Protein AF-A0AAD4K382-F1 (afdb_monomer_lite)

InterPro domains:
  IPR027831 Domain of unknown function DUF4485 [PF14846] (15-85)

Secondary structure (DSSP, 8-state):
-PPPPHHHHHHHHHHHHHHHHHHHHHHHHHTTS-HHHHHHHHHHHHHHHSPPSSHHHHHHHHHHHHHHHTTGGGTGGGSTTTT-TTSTT-HHHHHHHS---S---TTHHHHHHTSTTTTTHHHHS---TT-------PPP--

Radius of gyration: 20.05 Å; chains: 1; bounding box: 49×46×51 Å

Foldseek 3Di:
DDDDPPVQVVLLVVLVVLLVVLLVVLVVLLVPDDPLLSVLSVLLSVVLPPDDPGSQLSVLSSVVSVVSNVCSVPSCCVDPPSVPCPCVPDSVSVCVVPPNPPPPCPPPQVVCCPDPVSPPVVVVDDDDPDDDDDDDDDDDDD

pLDDT: mean 71.97, std 14.77, range [41.22, 95.44]

Structure (mmCIF, N/CA/C/O backbone):
data_AF-A0AAD4K382-F1
#
_entry.id   AF-A0AAD4K382-F1
#
loop_
_atom_site.group_PDB
_atom_site.id
_atom_site.type_symbol
_atom_site.label_atom_id
_atom_site.label_alt_id
_atom_site.label_comp_id
_atom_site.label_asym_id
_atom_site.label_entity_id
_atom_site.label_seq_id
_atom_site.pdbx_PDB_ins_code
_atom_site.Cartn_x
_atom_site.Cartn_y
_atom_site.Cartn_z
_atom_site.occupancy
_atom_site.B_iso_or_equiv
_atom_site.auth_seq_id
_atom_site.auth_comp_id
_atom_site.auth_asym_id
_atom_site.auth_atom_id
_atom_site.pdbx_PDB_model_num
ATOM 1 N N . HIS A 1 1 ? 8.087 19.367 -24.498 1.00 50.66 1 HIS A N 1
ATOM 2 C CA . HIS A 1 1 ? 7.667 18.199 -23.693 1.00 50.66 1 HIS A CA 1
ATOM 3 C C . HIS A 1 1 ? 8.204 16.920 -24.326 1.00 50.66 1 HIS A C 1
ATOM 5 O O . HIS A 1 1 ? 7.890 16.676 -25.482 1.00 50.66 1 HIS A O 1
ATOM 11 N N . ARG A 1 2 ? 9.021 16.119 -23.622 1.00 55.75 2 ARG A N 1
ATOM 12 C CA . ARG A 1 2 ? 9.352 14.753 -24.076 1.00 55.75 2 ARG A CA 1
ATOM 13 C C . ARG A 1 2 ? 8.170 13.822 -23.766 1.00 55.75 2 ARG A C 1
ATOM 15 O O . ARG A 1 2 ? 7.669 13.901 -22.643 1.00 55.75 2 ARG A O 1
ATOM 22 N N . PRO A 1 3 ? 7.724 12.974 -24.707 1.00 68.75 3 PRO A N 1
ATOM 23 C CA . PRO A 1 3 ? 6.688 11.983 -24.432 1.00 68.75 3 PRO A CA 1
ATOM 24 C C . PRO A 1 3 ? 7.170 10.976 -23.377 1.00 68.75 3 PRO A C 1
ATOM 26 O O . PRO A 1 3 ? 8.341 10.590 -23.372 1.00 68.75 3 PRO A O 1
ATOM 29 N N . GLU A 1 4 ? 6.279 10.572 -22.464 1.00 74.56 4 GLU A N 1
ATOM 30 C CA . GLU A 1 4 ? 6.587 9.507 -21.502 1.00 74.56 4 GLU A CA 1
ATOM 31 C C . GLU A 1 4 ? 6.886 8.192 -22.243 1.00 74.56 4 GLU A C 1
ATOM 33 O O . GLU A 1 4 ? 6.205 7.875 -23.224 1.00 74.56 4 GLU A O 1
ATOM 38 N N . PRO A 1 5 ? 7.854 7.385 -21.768 1.00 85.00 5 PRO A N 1
ATOM 39 C CA . PRO A 1 5 ? 8.111 6.069 -22.337 1.00 85.00 5 PRO A CA 1
ATOM 40 C C . PRO A 1 5 ? 6.851 5.195 -22.308 1.00 85.00 5 PRO A C 1
ATOM 42 O O . PRO A 1 5 ? 6.148 5.124 -21.297 1.00 85.00 5 PRO A O 1
ATOM 45 N N . PHE A 1 6 ? 6.592 4.469 -23.395 1.00 83.81 6 PHE A N 1
ATOM 46 C CA . PHE A 1 6 ? 5.390 3.642 -23.558 1.00 83.81 6 PHE A CA 1
ATOM 47 C C . PHE A 1 6 ? 5.156 2.652 -22.400 1.00 83.81 6 PHE A C 1
ATOM 49 O O . PHE A 1 6 ? 4.017 2.440 -21.967 1.00 83.81 6 PHE A O 1
ATOM 56 N N . GLU A 1 7 ? 6.229 2.080 -21.849 1.00 82.88 7 GLU A N 1
ATOM 57 C CA . GLU A 1 7 ? 6.171 1.178 -20.694 1.00 82.88 7 GLU A CA 1
ATOM 58 C C . GLU A 1 7 ? 5.678 1.872 -19.418 1.00 82.88 7 GLU A C 1
ATOM 60 O O . GLU A 1 7 ? 4.853 1.316 -18.685 1.00 82.88 7 GLU A O 1
ATOM 65 N N . VAL A 1 8 ? 6.116 3.112 -19.178 1.00 82.75 8 VAL A N 1
ATOM 66 C CA . VAL A 1 8 ? 5.690 3.937 -18.037 1.00 82.75 8 VAL A CA 1
ATOM 67 C C . VAL A 1 8 ? 4.195 4.225 -18.145 1.00 82.75 8 VAL A C 1
ATOM 69 O O . VAL A 1 8 ? 3.447 4.004 -17.188 1.00 82.75 8 VAL A O 1
ATOM 72 N N . SER A 1 9 ? 3.723 4.596 -19.336 1.00 85.88 9 SER A N 1
ATOM 73 C CA . SER A 1 9 ? 2.302 4.853 -19.582 1.00 85.88 9 SER A CA 1
ATOM 74 C C . SER A 1 9 ? 1.443 3.585 -19.475 1.00 85.88 9 SER A C 1
ATOM 76 O O . SER A 1 9 ? 0.321 3.625 -18.958 1.00 85.88 9 SER A O 1
ATOM 78 N N . ARG A 1 10 ? 1.944 2.422 -19.921 1.00 88.94 10 ARG A N 1
ATOM 79 C CA . ARG A 1 10 ? 1.271 1.122 -19.732 1.00 88.94 10 ARG A CA 1
ATOM 80 C C . ARG A 1 10 ? 1.155 0.776 -18.244 1.00 88.94 10 ARG A C 1
ATOM 82 O O . ARG A 1 10 ? 0.062 0.444 -17.781 1.00 88.94 10 ARG A O 1
ATOM 89 N N . LYS A 1 11 ? 2.246 0.902 -17.485 1.00 88.69 11 LYS A N 1
ATOM 90 C CA . LYS A 1 11 ? 2.273 0.615 -16.044 1.00 88.69 11 LYS A CA 1
ATOM 91 C C . LYS A 1 11 ? 1.349 1.548 -15.264 1.00 88.69 11 LYS A C 1
ATOM 93 O O . LYS A 1 11 ? 0.574 1.079 -14.434 1.00 88.69 11 LYS A O 1
ATOM 98 N N . ARG A 1 12 ? 1.340 2.844 -15.589 1.00 87.31 12 ARG A N 1
ATOM 99 C CA . ARG A 1 12 ? 0.436 3.833 -14.980 1.00 87.31 12 ARG A CA 1
ATOM 100 C C . ARG A 1 12 ? -1.039 3.494 -15.220 1.00 87.31 12 ARG A C 1
ATOM 102 O O . ARG A 1 12 ? -1.832 3.548 -14.284 1.00 87.31 12 ARG A O 1
ATOM 109 N N . ARG A 1 13 ? -1.409 3.069 -16.435 1.00 91.38 13 ARG A N 1
ATOM 110 C CA . ARG A 1 13 ? -2.777 2.598 -16.737 1.00 91.38 13 ARG A CA 1
ATOM 111 C C . ARG A 1 13 ? -3.162 1.364 -15.923 1.00 91.38 13 ARG A C 1
ATOM 113 O O . ARG A 1 13 ? -4.276 1.311 -15.409 1.00 91.38 13 ARG A O 1
ATOM 120 N N . SER A 1 14 ? -2.250 0.404 -15.776 1.00 93.25 14 SER A N 1
ATOM 121 C CA . SER A 1 14 ? -2.474 -0.777 -14.932 1.00 93.25 14 SER A CA 1
ATOM 122 C C . SER A 1 14 ? -2.724 -0.390 -13.469 1.00 93.25 14 SER A C 1
ATOM 124 O O . SER A 1 14 ? -3.722 -0.808 -12.881 1.00 93.25 14 SER A O 1
ATOM 126 N N . LEU A 1 15 ? -1.888 0.495 -12.915 1.00 90.75 15 LEU A N 1
ATOM 127 C CA . LEU A 1 15 ? -2.040 0.999 -11.548 1.00 90.75 15 LEU A CA 1
ATOM 128 C C . LEU A 1 15 ? -3.366 1.742 -11.349 1.00 90.75 15 LEU A C 1
ATOM 130 O O . LEU A 1 15 ? -4.013 1.551 -10.325 1.00 90.75 15 LEU A O 1
ATOM 134 N N . ASN A 1 16 ? -3.810 2.541 -12.321 1.00 93.12 16 ASN A N 1
ATOM 135 C CA . ASN A 1 16 ? -5.113 3.207 -12.243 1.00 93.12 16 ASN A CA 1
ATOM 136 C C . ASN A 1 16 ? -6.268 2.201 -12.241 1.00 93.12 16 ASN A C 1
ATOM 138 O O . ASN A 1 16 ? -7.150 2.294 -11.401 1.00 93.12 16 ASN A O 1
ATOM 142 N N . ARG A 1 17 ? -6.237 1.186 -13.113 1.00 95.12 17 ARG A N 1
ATOM 143 C CA . ARG A 1 17 ? -7.267 0.131 -13.114 1.00 95.12 17 ARG A CA 1
ATOM 144 C C . ARG A 1 17 ? -7.313 -0.636 -11.794 1.00 95.12 17 ARG A C 1
ATOM 146 O O . ARG A 1 17 ? -8.389 -1.012 -11.346 1.00 95.12 17 ARG A O 1
ATOM 153 N N . GLN A 1 18 ? -6.156 -0.895 -11.187 1.00 94.00 18 GLN A N 1
ATOM 154 C CA . GLN A 1 18 ? -6.092 -1.516 -9.867 1.00 94.00 18 GLN A CA 1
ATOM 155 C C . GLN A 1 18 ? -6.692 -0.605 -8.792 1.00 94.00 18 GLN A C 1
ATOM 157 O O . GLN A 1 18 ? -7.524 -1.064 -8.017 1.00 94.00 18 GLN A O 1
ATOM 162 N N . PHE A 1 19 ? -6.321 0.676 -8.800 1.00 95.12 19 PHE A N 1
ATOM 163 C CA . PHE A 1 19 ? -6.842 1.674 -7.874 1.00 95.12 19 PHE A CA 1
ATOM 164 C C . PHE A 1 19 ? -8.372 1.740 -7.895 1.00 95.12 19 PHE A C 1
ATOM 166 O O . PHE A 1 19 ? -8.982 1.612 -6.841 1.00 95.12 19 PHE A O 1
ATOM 173 N N . GLU A 1 20 ? -8.988 1.850 -9.077 1.00 95.44 20 GLU A N 1
ATOM 174 C CA . GLU A 1 20 ? -10.452 1.940 -9.198 1.00 95.44 20 GLU A CA 1
ATOM 175 C C . GLU A 1 20 ? -11.173 0.715 -8.621 1.00 95.44 20 GLU A C 1
ATOM 177 O O . GLU A 1 20 ? -12.246 0.831 -8.036 1.00 95.44 20 GLU A O 1
ATOM 182 N N . ARG A 1 21 ? -10.579 -0.478 -8.733 1.00 94.69 21 ARG A N 1
ATOM 183 C CA . ARG A 1 21 ? -11.156 -1.684 -8.124 1.00 94.69 21 ARG A CA 1
ATOM 184 C C . ARG A 1 21 ? -11.010 -1.682 -6.609 1.00 94.69 21 ARG A C 1
ATOM 186 O O . ARG A 1 21 ? -11.944 -2.045 -5.898 1.00 94.69 21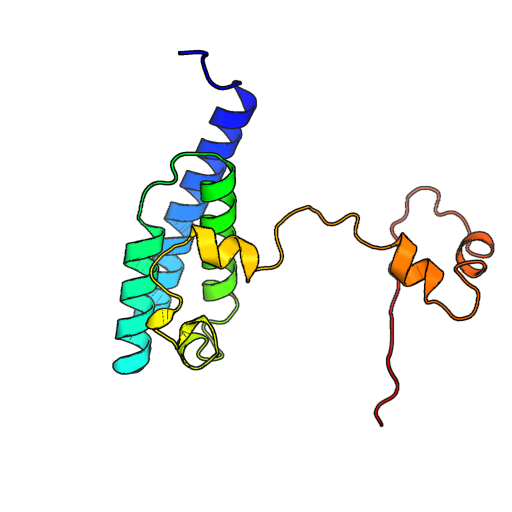 ARG A O 1
ATOM 193 N N . ASP A 1 22 ? -9.832 -1.320 -6.122 1.00 93.12 22 ASP A N 1
ATOM 194 C CA . ASP A 1 22 ? -9.496 -1.428 -4.706 1.00 93.12 22 ASP A CA 1
ATOM 195 C C . ASP A 1 22 ? -10.129 -0.296 -3.877 1.00 93.12 22 ASP A C 1
ATOM 197 O O . ASP A 1 22 ? -10.503 -0.521 -2.727 1.00 93.12 22 ASP A O 1
ATOM 201 N N . ILE A 1 23 ? -10.349 0.890 -4.457 1.00 93.75 23 ILE A N 1
ATOM 202 C CA . ILE A 1 23 ? -10.970 2.015 -3.745 1.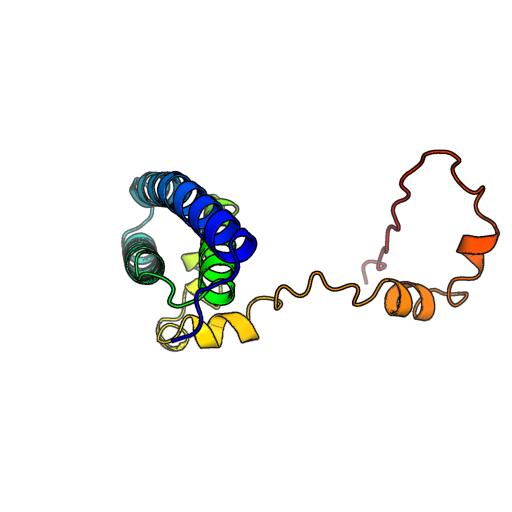00 93.75 23 ILE A CA 1
ATOM 203 C C . ILE A 1 23 ? -12.438 1.724 -3.427 1.00 93.75 23 ILE A C 1
ATOM 205 O O . ILE A 1 23 ? -12.876 1.963 -2.307 1.00 93.75 23 ILE A O 1
ATOM 209 N N . VAL A 1 24 ? -13.158 1.074 -4.347 1.00 92.75 24 VAL A N 1
ATOM 210 C CA . VAL A 1 24 ? -14.544 0.626 -4.129 1.00 92.75 24 VAL A CA 1
ATOM 211 C C . VAL A 1 24 ? -14.620 -0.418 -3.012 1.00 92.75 24 VAL A C 1
ATOM 213 O O . VAL A 1 24 ? -15.570 -0.438 -2.230 1.00 92.75 24 VAL A O 1
ATOM 216 N N . ARG A 1 25 ? -13.615 -1.298 -2.902 1.00 90.75 25 ARG A N 1
ATOM 217 C CA . ARG A 1 25 ? -13.538 -2.273 -1.801 1.00 90.75 25 ARG A CA 1
ATOM 218 C C . ARG A 1 25 ? -13.354 -1.575 -0.458 1.00 90.75 25 ARG A C 1
ATOM 220 O O . ARG A 1 25 ? -13.982 -1.983 0.515 1.00 90.75 25 ARG A O 1
ATOM 227 N N . LEU A 1 26 ? -12.523 -0.533 -0.418 1.00 87.44 26 LEU A N 1
ATOM 228 C CA . LEU A 1 26 ? -12.300 0.253 0.791 1.00 87.44 26 LEU A CA 1
ATOM 229 C C . LEU A 1 26 ? -13.576 1.007 1.183 1.00 87.44 26 LEU A C 1
ATOM 231 O O . LEU A 1 26 ? -13.998 0.909 2.327 1.00 87.44 26 LEU A O 1
ATOM 235 N N . GLU A 1 27 ? -14.240 1.670 0.236 1.00 89.00 27 GLU A N 1
ATOM 236 C CA . GLU A 1 27 ? -15.505 2.383 0.471 1.00 89.00 27 GLU A CA 1
ATOM 237 C C . GLU A 1 27 ? -16.598 1.469 1.041 1.00 89.00 27 GLU A C 1
ATOM 239 O O . GLU A 1 27 ? -17.303 1.854 1.972 1.00 89.00 27 GLU A O 1
ATOM 244 N N . ARG A 1 28 ? -16.699 0.224 0.555 1.00 88.50 28 ARG A N 1
ATOM 245 C CA . ARG A 1 28 ? -17.617 -0.772 1.131 1.00 88.50 28 ARG A CA 1
ATOM 246 C C . ARG A 1 28 ? -17.240 -1.157 2.560 1.00 88.50 28 ARG A C 1
ATOM 248 O O . ARG A 1 28 ? -18.127 -1.274 3.398 1.00 88.50 28 ARG A O 1
ATOM 255 N N . ALA A 1 29 ? -15.950 -1.337 2.844 1.00 82.88 29 ALA A N 1
ATOM 256 C CA . ALA A 1 29 ? -15.474 -1.667 4.189 1.00 82.88 29 ALA A CA 1
ATOM 257 C C . ALA A 1 29 ? -15.730 -0.529 5.196 1.00 82.88 29 ALA A C 1
ATOM 259 O O . ALA A 1 29 ? -16.037 -0.792 6.354 1.00 82.88 29 ALA A O 1
ATOM 260 N N . ILE A 1 30 ? -15.674 0.728 4.746 1.00 83.31 30 ILE A N 1
ATOM 261 C CA . ILE A 1 30 ? -15.951 1.918 5.569 1.00 83.31 30 ILE A CA 1
ATOM 262 C C . ILE A 1 30 ? -17.412 1.976 6.037 1.00 83.31 30 ILE A C 1
ATOM 264 O O . ILE A 1 30 ? -17.708 2.563 7.079 1.00 83.31 30 ILE A O 1
ATOM 268 N N . GLY A 1 31 ? -18.339 1.357 5.297 1.00 77.19 31 GLY A N 1
ATOM 269 C CA . GLY A 1 31 ? -19.766 1.366 5.619 1.00 77.19 31 GLY A CA 1
ATOM 270 C C . GLY A 1 31 ? -20.094 0.878 7.035 1.00 77.19 31 GLY A C 1
ATOM 271 O O . GLY A 1 31 ? -21.025 1.413 7.636 1.00 77.19 31 GLY A O 1
ATOM 272 N N . GLY A 1 32 ? -19.308 -0.067 7.568 1.00 76.19 32 GLY A N 1
ATOM 273 C CA . GLY A 1 32 ? -19.496 -0.672 8.892 1.00 76.19 32 GLY A CA 1
ATOM 274 C C . GLY A 1 32 ? -18.627 -0.107 10.023 1.00 76.19 32 GLY A C 1
ATOM 275 O O . GLY A 1 32 ? -18.632 -0.686 11.102 1.00 76.19 32 GLY A O 1
ATOM 276 N N . MET A 1 33 ? -17.864 0.970 9.796 1.00 78.69 33 MET A N 1
ATOM 277 C CA . MET A 1 33 ? -16.974 1.566 10.810 1.00 78.69 33 MET A CA 1
ATOM 278 C C . MET A 1 33 ? -17.707 2.536 11.749 1.00 78.69 33 MET A C 1
ATOM 280 O O . MET A 1 33 ? -18.714 3.143 11.365 1.00 78.69 33 MET A O 1
ATOM 284 N N . GLU A 1 34 ? -17.156 2.750 12.948 1.00 76.06 34 GLU A N 1
ATOM 285 C CA . GLU A 1 34 ? -17.649 3.753 13.900 1.00 76.06 34 GLU A CA 1
ATOM 286 C C . GLU A 1 34 ? -17.490 5.187 13.359 1.00 76.06 34 GLU A C 1
ATOM 288 O O . GLU A 1 34 ? -16.653 5.470 12.501 1.00 76.06 34 GLU A O 1
ATOM 293 N N . THR A 1 35 ? -18.281 6.138 13.867 1.00 76.75 35 THR A N 1
ATOM 294 C CA . THR A 1 35 ? -18.416 7.503 13.316 1.00 76.75 35 THR A CA 1
ATOM 295 C C . THR A 1 35 ? -17.090 8.255 13.175 1.00 76.75 35 THR A C 1
ATOM 297 O O . THR A 1 35 ? -16.881 8.950 12.177 1.00 76.75 35 THR A O 1
ATOM 300 N N . ARG A 1 36 ? -16.168 8.105 14.135 1.00 76.62 36 ARG A N 1
ATOM 301 C CA . ARG A 1 36 ? -14.847 8.756 14.090 1.00 76.62 36 ARG A CA 1
ATOM 302 C C . ARG A 1 36 ? -13.939 8.143 13.024 1.00 76.62 36 ARG A C 1
ATOM 304 O O . ARG A 1 36 ? -13.330 8.868 12.239 1.00 76.62 36 ARG A O 1
ATOM 311 N N . GLU A 1 37 ? -13.846 6.822 12.992 1.00 73.25 37 GLU A N 1
ATOM 312 C CA . GLU A 1 37 ? -13.002 6.076 12.051 1.00 73.25 37 GLU A CA 1
ATOM 313 C C . GLU A 1 37 ? -13.505 6.225 10.629 1.00 73.25 37 GLU A C 1
ATOM 315 O O . GLU A 1 37 ? -12.719 6.445 9.714 1.00 73.25 37 GLU A O 1
ATOM 320 N N . LYS A 1 38 ? -14.826 6.210 10.463 1.00 81.62 38 LYS A N 1
ATOM 321 C CA . LYS A 1 38 ? -15.499 6.478 9.202 1.00 81.62 38 LYS A CA 1
ATOM 322 C C . LYS A 1 38 ? -15.132 7.853 8.647 1.00 81.62 38 LYS A C 1
ATOM 324 O O . LYS A 1 38 ? -14.837 7.959 7.462 1.00 81.62 38 LYS A O 1
ATOM 329 N N . SER A 1 39 ? -15.090 8.887 9.492 1.00 81.88 39 SER A N 1
ATOM 330 C CA . SER A 1 39 ? -14.665 10.234 9.081 1.00 81.88 39 SER A CA 1
ATOM 331 C C . SER A 1 39 ? -13.221 10.242 8.562 1.00 81.88 39 SER A C 1
ATOM 333 O O . SER A 1 39 ? -12.957 10.695 7.446 1.00 81.88 39 SER A O 1
ATOM 335 N N . LEU A 1 40 ? -12.296 9.636 9.316 1.00 79.56 40 LEU A N 1
ATOM 336 C CA . LEU A 1 40 ? -10.891 9.505 8.913 1.00 79.56 40 LEU A CA 1
ATOM 337 C C . LEU A 1 40 ? -10.740 8.693 7.621 1.00 79.56 40 LEU A C 1
ATOM 339 O O . LEU A 1 40 ? -9.986 9.069 6.723 1.00 79.56 40 LEU A O 1
ATOM 343 N N . ALA A 1 41 ? -11.480 7.598 7.492 1.00 80.94 41 ALA A N 1
ATOM 344 C CA . ALA A 1 41 ? -11.445 6.744 6.320 1.00 80.94 41 ALA A CA 1
ATOM 345 C C . ALA A 1 41 ? -11.964 7.461 5.067 1.00 80.94 41 ALA A C 1
ATOM 347 O O . ALA A 1 41 ? -11.354 7.357 4.000 1.00 80.94 41 ALA A O 1
ATOM 348 N N . CYS A 1 42 ? -13.034 8.249 5.200 1.00 84.75 42 CYS A N 1
ATOM 349 C CA . CYS A 1 42 ? -13.543 9.111 4.137 1.00 84.75 42 CYS A CA 1
ATOM 350 C C . CYS A 1 42 ? -12.507 10.160 3.707 1.00 84.75 42 CYS A C 1
ATOM 352 O O . CYS A 1 42 ? -12.301 10.362 2.508 1.00 84.75 42 CYS A O 1
ATOM 354 N N . GLU A 1 43 ? -11.794 10.791 4.647 1.00 83.81 43 GLU A N 1
ATOM 355 C CA . GLU A 1 43 ? -10.695 11.702 4.302 1.00 83.81 43 GLU A CA 1
ATOM 356 C C . GLU A 1 43 ? -9.587 10.998 3.507 1.00 83.81 43 GLU A C 1
ATOM 358 O O . GLU A 1 43 ? -9.074 11.545 2.526 1.00 83.81 43 GLU A O 1
ATOM 363 N N . TRP A 1 44 ? -9.214 9.781 3.908 1.00 84.25 44 TRP A N 1
ATOM 364 C CA . TRP A 1 44 ? -8.224 8.979 3.194 1.00 84.25 44 TRP A CA 1
ATOM 365 C C . TRP A 1 44 ? -8.681 8.613 1.783 1.00 84.25 44 TRP A C 1
ATOM 367 O O . TRP A 1 44 ? -7.892 8.742 0.846 1.00 84.25 44 TRP A O 1
ATOM 377 N N . VAL A 1 45 ? -9.944 8.220 1.602 1.00 88.50 45 VAL A N 1
ATOM 378 C CA . VAL A 1 45 ? -10.525 7.961 0.276 1.00 88.50 45 VAL A CA 1
ATOM 379 C C . VAL A 1 45 ? -10.433 9.206 -0.604 1.00 88.50 45 VAL A C 1
ATOM 381 O O . VAL A 1 45 ? -9.914 9.126 -1.719 1.00 88.50 45 VAL A O 1
ATOM 384 N N . ASN A 1 46 ? -10.839 10.370 -0.090 1.00 88.12 46 ASN A N 1
ATOM 385 C CA . ASN A 1 46 ? -10.769 11.635 -0.825 1.00 88.12 46 ASN A CA 1
ATOM 386 C C . ASN A 1 46 ? -9.330 11.976 -1.241 1.00 88.12 46 ASN A C 1
ATOM 388 O O . ASN A 1 46 ? -9.086 12.357 -2.386 1.00 88.12 46 ASN A O 1
ATOM 392 N N . LYS A 1 47 ? -8.355 11.766 -0.349 1.00 84.44 47 LYS A N 1
ATOM 393 C CA . LYS A 1 47 ? -6.927 11.991 -0.638 1.00 84.44 47 LYS A CA 1
ATOM 394 C C . LYS A 1 47 ? -6.392 11.026 -1.688 1.00 84.44 47 LYS A C 1
ATOM 396 O O . LYS A 1 47 ? -5.649 11.434 -2.576 1.00 84.44 47 LYS A O 1
ATOM 401 N N . LEU A 1 48 ? -6.764 9.752 -1.609 1.00 88.38 48 LEU A N 1
ATOM 402 C CA . LEU A 1 48 ? -6.328 8.743 -2.570 1.00 88.38 48 LEU A CA 1
ATOM 403 C C . LEU A 1 48 ? -6.957 8.951 -3.954 1.00 88.38 48 LEU A C 1
ATOM 405 O O . LEU A 1 48 ? -6.323 8.624 -4.953 1.00 88.38 48 LEU A O 1
ATOM 409 N N . ARG A 1 49 ? -8.161 9.527 -4.040 1.00 89.50 49 ARG A N 1
ATOM 410 C CA . ARG A 1 49 ? -8.809 9.866 -5.318 1.00 89.50 49 ARG A CA 1
ATOM 411 C C . ARG A 1 49 ? -8.106 10.996 -6.079 1.00 89.50 49 ARG A C 1
ATOM 413 O O . ARG A 1 49 ? -8.310 11.111 -7.286 1.00 89.50 49 ARG A O 1
ATOM 420 N N . VAL A 1 50 ? -7.234 11.777 -5.432 1.00 88.75 50 VAL A N 1
ATOM 421 C CA . VAL A 1 50 ? -6.403 12.776 -6.120 1.00 88.75 50 VAL A CA 1
ATOM 422 C C . VAL A 1 50 ? -5.516 12.088 -7.159 1.00 88.75 50 VAL A C 1
ATOM 424 O O . VAL A 1 50 ? -4.801 11.123 -6.872 1.00 88.75 50 VAL A O 1
ATOM 427 N N . GLN A 1 51 ? -5.563 12.583 -8.396 1.00 84.88 51 GLN A N 1
ATOM 428 C CA . GLN A 1 51 ? -4.866 11.946 -9.502 1.00 84.88 51 GLN A CA 1
ATOM 429 C C . GLN A 1 51 ? -3.340 12.095 -9.360 1.00 84.88 51 GLN A C 1
ATOM 431 O O . GLN A 1 51 ? -2.838 13.214 -9.248 1.00 84.88 51 GLN A O 1
ATOM 436 N N . PRO A 1 52 ? -2.569 10.991 -9.402 1.00 86.12 52 PRO A N 1
ATOM 437 C CA . PRO A 1 52 ? -1.119 11.049 -9.273 1.00 86.12 52 PRO A CA 1
ATOM 438 C C . PRO A 1 52 ? -0.480 11.715 -10.496 1.00 86.12 52 PRO A C 1
ATOM 440 O O . PRO A 1 52 ? -0.779 11.352 -11.644 1.00 86.12 52 PRO A O 1
ATOM 443 N N . SER A 1 53 ? 0.448 12.643 -10.248 1.00 83.44 53 SER A N 1
ATOM 444 C CA . SER A 1 53 ? 1.142 13.401 -11.298 1.00 83.44 53 SER A CA 1
ATOM 445 C C . SER A 1 53 ? 2.202 12.577 -12.034 1.00 83.44 53 SER A C 1
ATOM 447 O O . SER A 1 53 ? 2.513 12.863 -13.185 1.00 83.44 53 SER A O 1
ATOM 449 N N . ASN A 1 54 ? 2.724 11.521 -11.401 1.00 83.06 54 ASN A N 1
ATOM 450 C CA . ASN A 1 54 ? 3.748 10.640 -11.963 1.00 83.06 54 ASN A CA 1
ATOM 451 C C . ASN A 1 54 ? 3.602 9.182 -11.483 1.00 83.06 54 ASN A C 1
ATOM 453 O O . ASN A 1 54 ? 2.800 8.866 -10.599 1.00 83.06 54 ASN A O 1
ATOM 457 N N . LEU A 1 55 ? 4.395 8.280 -12.074 1.00 80.62 55 LEU A N 1
ATOM 458 C CA . LEU A 1 55 ? 4.370 6.846 -11.770 1.00 80.62 55 LEU A CA 1
ATOM 459 C C . LEU A 1 55 ? 4.662 6.534 -10.292 1.00 80.62 55 LEU A C 1
ATOM 461 O O . LEU A 1 55 ? 4.008 5.665 -9.717 1.00 80.62 55 LEU A O 1
ATOM 465 N N . ASN A 1 56 ? 5.603 7.245 -9.665 1.00 80.31 56 ASN A N 1
ATOM 466 C CA . ASN A 1 56 ? 5.954 7.020 -8.261 1.00 80.31 56 ASN A CA 1
ATOM 467 C C . ASN A 1 56 ? 4.781 7.353 -7.337 1.00 80.31 56 ASN A C 1
ATOM 469 O O . ASN A 1 5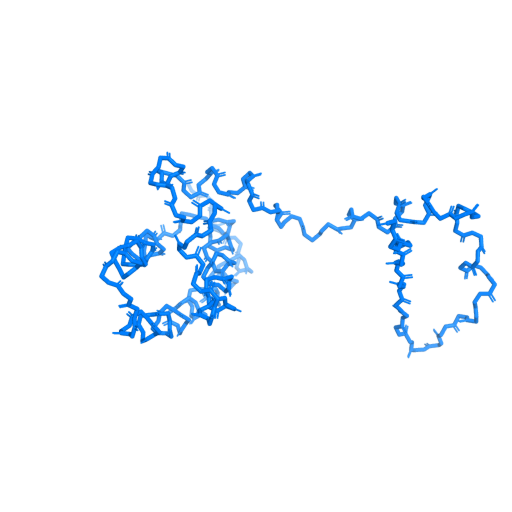6 ? 4.453 6.565 -6.454 1.00 80.31 56 ASN A O 1
ATOM 473 N N . GLN A 1 57 ? 4.088 8.466 -7.579 1.00 80.94 57 GLN A N 1
ATOM 474 C CA . GLN A 1 57 ? 2.879 8.801 -6.827 1.00 80.94 57 GLN A CA 1
ATOM 475 C C . GLN A 1 57 ? 1.765 7.765 -7.032 1.00 80.94 57 GLN A C 1
ATOM 477 O O . GLN A 1 57 ? 1.078 7.413 -6.076 1.00 80.94 57 GLN A O 1
ATOM 482 N N . ALA A 1 58 ? 1.612 7.224 -8.247 1.00 85.31 58 ALA A N 1
ATOM 483 C CA . ALA A 1 58 ? 0.630 6.172 -8.518 1.00 85.31 58 ALA A CA 1
ATOM 484 C C . ALA A 1 58 ? 0.943 4.869 -7.759 1.00 85.31 58 ALA A C 1
ATOM 486 O O . ALA A 1 58 ? 0.032 4.234 -7.227 1.00 85.31 58 ALA A O 1
ATOM 487 N N . LEU A 1 59 ? 2.222 4.490 -7.669 1.00 82.50 59 LEU A N 1
ATOM 488 C CA . LEU A 1 59 ? 2.674 3.341 -6.877 1.00 82.50 59 LEU A CA 1
ATOM 489 C C . LEU A 1 59 ? 2.387 3.537 -5.387 1.00 82.50 59 LEU A C 1
ATOM 491 O O . LEU A 1 59 ? 1.832 2.647 -4.747 1.00 82.50 59 LEU A O 1
ATOM 495 N N . VAL A 1 60 ? 2.723 4.711 -4.850 1.00 81.81 60 VAL A N 1
ATOM 496 C CA . VAL A 1 60 ? 2.506 5.053 -3.438 1.00 81.81 60 VAL A CA 1
ATOM 497 C C . VAL A 1 60 ? 1.021 5.021 -3.098 1.00 81.81 60 VAL A C 1
ATOM 499 O O . VAL A 1 60 ? 0.640 4.383 -2.121 1.00 81.81 60 VAL A O 1
ATOM 502 N N . ARG A 1 61 ? 0.171 5.638 -3.927 1.00 89.00 61 ARG A N 1
ATOM 503 C CA . ARG A 1 61 ? -1.288 5.610 -3.756 1.00 89.00 61 ARG A CA 1
ATOM 504 C C . ARG A 1 61 ? -1.813 4.177 -3.669 1.00 89.00 61 ARG A C 1
ATOM 506 O O . ARG A 1 61 ? -2.536 3.846 -2.733 1.00 89.00 61 ARG A O 1
ATOM 513 N N . ASN A 1 62 ? -1.435 3.324 -4.619 1.00 87.69 62 ASN A N 1
ATOM 514 C CA . ASN A 1 62 ? -1.898 1.937 -4.643 1.00 87.69 62 ASN A CA 1
ATOM 515 C C . ASN A 1 62 ? -1.391 1.141 -3.437 1.00 87.69 62 ASN A C 1
ATOM 517 O O . ASN A 1 62 ? -2.118 0.312 -2.900 1.00 87.69 62 ASN A O 1
ATOM 521 N N . TYR A 1 63 ? -0.169 1.410 -2.984 1.00 82.06 63 TYR A N 1
ATOM 522 C CA . TYR A 1 63 ? 0.387 0.785 -1.792 1.00 82.06 63 TYR A CA 1
ATOM 523 C C . TYR A 1 63 ? -0.355 1.196 -0.518 1.00 82.06 63 TYR A C 1
ATOM 525 O O . TYR A 1 63 ? -0.710 0.331 0.281 1.00 82.06 63 TYR A O 1
ATOM 533 N N . VAL A 1 64 ? -0.620 2.493 -0.330 1.00 82.50 64 VAL A N 1
ATOM 534 C CA . VAL A 1 64 ? -1.412 2.992 0.807 1.00 82.50 64 VAL A CA 1
ATOM 535 C C . VAL A 1 64 ? -2.772 2.307 0.825 1.00 82.50 64 VAL A C 1
ATOM 537 O O . VAL A 1 64 ? -3.160 1.750 1.846 1.00 82.50 64 VAL A O 1
ATOM 540 N N . LEU A 1 65 ? -3.459 2.285 -0.318 1.00 87.44 65 LEU A N 1
ATOM 541 C CA . LEU A 1 65 ? -4.768 1.656 -0.452 1.00 87.44 65 LEU A CA 1
ATOM 542 C C . LEU A 1 65 ? -4.734 0.157 -0.122 1.00 87.44 65 LEU A C 1
ATOM 544 O O . LEU A 1 65 ? -5.567 -0.323 0.642 1.00 87.44 65 LEU A O 1
ATOM 548 N N . ALA A 1 66 ? -3.747 -0.574 -0.643 1.00 85.44 66 ALA A N 1
ATOM 549 C CA . ALA A 1 66 ? -3.566 -1.988 -0.328 1.00 85.44 66 ALA A CA 1
ATOM 550 C C . ALA A 1 66 ? -3.318 -2.213 1.171 1.00 85.44 66 ALA A C 1
ATOM 552 O O . ALA A 1 66 ? -3.838 -3.171 1.739 1.00 85.44 66 ALA A O 1
ATOM 553 N N . ASN A 1 67 ? -2.563 -1.326 1.827 1.00 78.81 67 ASN A N 1
ATOM 554 C CA . ASN A 1 67 ? -2.374 -1.394 3.272 1.00 78.81 67 ASN A CA 1
ATOM 555 C C . ASN A 1 67 ? -3.677 -1.117 4.012 1.00 78.81 67 ASN A C 1
ATOM 557 O O . ASN A 1 67 ? -4.034 -1.934 4.838 1.00 78.81 67 ASN A O 1
ATOM 561 N N . LEU A 1 68 ? -4.432 -0.064 3.690 1.00 80.75 68 LEU A N 1
ATOM 562 C CA . LEU A 1 68 ? -5.727 0.196 4.336 1.00 80.75 68 LEU A CA 1
ATOM 563 C C . LEU A 1 68 ? -6.684 -1.006 4.218 1.00 80.75 68 LEU A C 1
ATOM 565 O O . LEU A 1 68 ? -7.352 -1.371 5.182 1.00 80.75 68 LEU A O 1
ATOM 569 N N . LEU A 1 69 ? -6.697 -1.680 3.064 1.00 82.75 69 LEU A N 1
ATOM 570 C CA . LEU A 1 69 ? -7.524 -2.869 2.832 1.00 82.75 69 LEU A CA 1
ATOM 571 C C . LEU A 1 69 ? -7.108 -4.103 3.642 1.00 82.75 69 LEU A C 1
ATOM 573 O O . LEU A 1 69 ? -7.976 -4.879 4.032 1.00 82.75 69 LEU A O 1
ATOM 577 N N . ARG A 1 70 ? -5.810 -4.307 3.901 1.00 76.38 70 ARG A N 1
ATOM 578 C CA . ARG A 1 70 ? -5.282 -5.483 4.638 1.00 76.38 70 ARG A CA 1
ATOM 579 C C . ARG A 1 70 ? -5.663 -5.530 6.119 1.00 76.38 70 ARG A C 1
ATOM 581 O O . ARG A 1 70 ? -5.329 -6.469 6.825 1.00 76.38 70 ARG A O 1
ATOM 588 N N . PHE A 1 71 ? -6.273 -4.465 6.584 1.00 66.44 71 PHE A N 1
ATOM 589 C CA . PHE A 1 71 ? -6.075 -3.939 7.927 1.00 66.44 71 PHE A CA 1
ATOM 590 C C . PHE A 1 71 ? -7.438 -3.404 8.432 1.00 66.44 71 PHE A C 1
ATOM 592 O O . PHE A 1 71 ? -7.603 -3.054 9.598 1.00 66.44 71 PHE A O 1
ATOM 599 N N . LYS A 1 72 ? -8.448 -3.452 7.546 1.00 63.84 72 LYS A N 1
ATOM 600 C CA . LYS A 1 72 ? -9.873 -3.190 7.756 1.00 63.84 72 LYS A CA 1
ATOM 601 C C . LYS A 1 72 ? -10.457 -3.891 8.990 1.00 63.84 72 LYS A C 1
ATOM 603 O O . LYS A 1 72 ? -11.335 -3.320 9.618 1.00 63.84 72 LYS A O 1
ATOM 608 N N . ASP A 1 73 ? -9.946 -5.070 9.348 1.00 63.41 73 ASP A N 1
ATOM 609 C CA . ASP A 1 73 ? -10.462 -5.878 10.460 1.00 63.41 73 ASP A CA 1
ATOM 610 C C . ASP A 1 73 ? -9.845 -5.471 11.819 1.00 63.41 73 ASP A C 1
ATOM 612 O O . ASP A 1 73 ? -10.361 -5.843 12.865 1.00 63.41 73 ASP A O 1
ATOM 616 N N . ASN A 1 74 ? -8.777 -4.655 11.815 1.00 60.84 74 ASN A N 1
ATOM 617 C CA . ASN A 1 74 ? -8.020 -4.239 13.008 1.00 60.84 74 ASN A CA 1
ATOM 618 C C . ASN A 1 74 ? -8.114 -2.730 13.297 1.00 60.84 74 ASN A C 1
ATOM 620 O O . ASN A 1 74 ? -7.288 -2.198 14.037 1.00 60.84 74 ASN A O 1
ATOM 624 N N . ASN A 1 75 ? -9.088 -2.031 12.703 1.00 65.44 75 ASN A N 1
ATOM 625 C CA . ASN A 1 75 ? -9.328 -0.607 12.941 1.00 65.44 75 ASN A CA 1
ATOM 626 C C . ASN A 1 75 ? -8.062 0.271 12.795 1.00 65.44 75 ASN A C 1
ATOM 628 O O . ASN A 1 75 ? -7.583 0.936 13.713 1.00 65.44 75 ASN A O 1
ATOM 632 N N . VAL A 1 76 ? -7.494 0.282 11.592 1.00 65.12 76 VAL A N 1
ATOM 633 C CA . VAL A 1 76 ? -6.234 0.989 11.282 1.00 65.12 76 VAL A CA 1
ATOM 634 C C . VAL A 1 76 ? -6.276 2.479 11.558 1.00 65.12 76 VAL A C 1
ATOM 636 O O . VAL A 1 76 ? -5.234 3.078 11.813 1.00 65.12 76 VAL A O 1
ATOM 639 N N . PHE A 1 77 ? -7.460 3.083 11.535 1.00 66.62 77 PHE A N 1
ATOM 640 C CA . PHE A 1 77 ? -7.634 4.499 11.835 1.00 66.62 77 PHE A CA 1
ATOM 641 C C . PHE A 1 77 ? -7.451 4.816 13.325 1.00 66.62 77 PHE A C 1
ATOM 643 O O . PHE A 1 77 ? -7.244 5.978 13.666 1.00 66.62 77 PHE A O 1
ATOM 650 N N . ALA A 1 78 ? -7.417 3.809 14.202 1.00 64.62 78 ALA A N 1
ATOM 651 C CA . ALA A 1 78 ? -6.967 3.962 15.583 1.00 64.62 78 ALA A CA 1
ATOM 652 C C . ALA A 1 78 ? -5.429 3.993 15.716 1.00 64.62 78 ALA A C 1
ATOM 654 O O . ALA A 1 78 ? -4.906 4.421 16.746 1.00 64.62 78 ALA A O 1
ATOM 655 N N . TRP A 1 79 ? -4.675 3.557 14.699 1.00 60.91 79 TRP A N 1
ATOM 656 C CA . TRP A 1 79 ? -3.215 3.424 14.766 1.00 60.91 79 TRP A CA 1
ATOM 657 C C . TRP A 1 79 ? -2.500 4.628 14.138 1.00 60.91 79 TRP A C 1
ATOM 659 O O . TRP A 1 79 ? -2.924 5.191 13.126 1.00 60.91 79 TRP A O 1
ATOM 669 N N . LYS A 1 80 ? -1.358 5.038 14.707 1.00 56.44 80 LYS A N 1
ATOM 670 C CA . LYS A 1 80 ? -0.479 6.037 14.068 1.00 56.44 80 LYS A CA 1
ATOM 671 C C . LYS A 1 80 ? 0.226 5.402 12.854 1.00 56.44 80 LYS A C 1
ATOM 673 O O . LYS A 1 80 ? 0.673 4.264 12.963 1.00 56.44 80 LYS A O 1
ATOM 678 N N . PRO A 1 81 ? 0.376 6.114 11.718 1.00 57.28 81 PRO A N 1
ATOM 679 C CA . PRO A 1 81 ? 0.051 7.528 11.485 1.00 57.28 81 PRO A CA 1
ATOM 680 C C . PRO A 1 81 ? -1.388 7.801 11.001 1.00 57.28 81 PRO A C 1
ATOM 682 O O . PRO A 1 81 ? -1.739 8.961 10.804 1.00 57.28 81 PRO A O 1
ATOM 685 N N . PHE A 1 82 ? -2.218 6.778 10.793 1.00 61.59 82 PHE A N 1
ATOM 686 C CA . PHE A 1 82 ? -3.529 6.903 10.141 1.00 61.59 82 PHE A CA 1
ATOM 687 C C . PHE A 1 82 ? -4.592 7.616 10.986 1.00 61.59 82 PHE A C 1
ATOM 689 O O . PHE A 1 82 ? -5.486 8.233 10.413 1.00 61.59 82 PHE A O 1
ATOM 696 N N . GLY A 1 83 ? -4.458 7.573 12.314 1.00 58.34 83 GLY A N 1
ATOM 697 C CA . GLY A 1 83 ? -5.344 8.253 13.264 1.00 58.34 83 GLY A CA 1
ATOM 698 C C . GLY A 1 83 ? -4.987 9.702 13.602 1.00 58.34 83 GLY A C 1
ATOM 699 O O . GLY A 1 83 ? -5.663 10.307 14.432 1.00 58.34 83 GLY A O 1
ATOM 700 N N . ASN A 1 84 ? -3.916 10.263 13.020 1.00 58.38 84 ASN A N 1
ATOM 701 C CA . ASN A 1 84 ? -3.420 11.594 13.386 1.00 58.38 84 ASN A CA 1
ATOM 702 C C . ASN A 1 84 ? -3.513 12.583 12.208 1.00 58.38 84 ASN A C 1
ATOM 704 O O . ASN A 1 84 ? -2.685 12.551 11.294 1.00 58.38 84 ASN A O 1
ATOM 708 N N . ASN A 1 85 ? -4.491 13.498 12.262 1.00 54.06 85 ASN A N 1
ATOM 709 C CA . ASN A 1 85 ? -4.820 14.471 11.202 1.00 54.06 85 ASN A CA 1
ATOM 710 C C . ASN A 1 85 ? -3.689 15.442 10.816 1.00 54.06 85 ASN A C 1
ATOM 712 O O . ASN A 1 85 ? -3.756 16.085 9.773 1.00 54.06 85 ASN A O 1
ATOM 716 N N . THR A 1 86 ? -2.614 15.525 11.599 1.00 52.03 86 THR A N 1
ATOM 717 C CA . THR A 1 86 ? -1.514 16.480 11.388 1.00 52.03 86 THR A CA 1
ATOM 718 C C . THR A 1 86 ? -0.432 15.995 10.416 1.00 52.03 86 THR A C 1
ATOM 720 O O . THR A 1 86 ? 0.190 16.807 9.732 1.00 52.03 86 THR A O 1
ATOM 723 N N . ILE A 1 87 ? -0.230 14.679 10.266 1.00 50.00 87 ILE A N 1
ATOM 724 C CA . ILE A 1 87 ? 0.724 14.097 9.287 1.00 50.00 87 ILE A CA 1
ATOM 725 C C . ILE A 1 87 ? 0.124 14.102 7.860 1.00 50.00 87 ILE A C 1
ATOM 727 O O . ILE A 1 87 ? 0.799 13.884 6.853 1.00 50.00 87 ILE A O 1
ATOM 731 N N . LEU A 1 88 ? -1.162 14.428 7.766 1.00 50.25 88 LEU A N 1
ATOM 732 C CA . LEU A 1 88 ? -2.087 14.044 6.707 1.00 50.25 88 LEU A CA 1
ATOM 733 C C . LEU A 1 88 ? -2.202 15.042 5.541 1.00 50.25 88 LEU A C 1
ATOM 735 O O . LEU A 1 88 ? -3.057 14.860 4.672 1.00 50.25 88 LEU A O 1
ATOM 739 N N . HIS A 1 89 ? -1.344 16.064 5.489 1.00 50.88 89 HIS A N 1
ATOM 740 C CA . HIS A 1 89 ? -1.398 17.108 4.456 1.00 50.88 89 HIS A CA 1
ATOM 741 C C . HIS A 1 89 ? -0.630 16.784 3.171 1.00 50.88 89 HIS A C 1
ATOM 743 O O . HIS A 1 89 ? -0.760 17.513 2.194 1.00 50.88 89 HIS A O 1
ATOM 749 N N . ASN A 1 90 ? 0.181 15.722 3.133 1.00 54.53 90 ASN A N 1
ATOM 750 C CA . ASN A 1 90 ? 0.988 15.434 1.951 1.00 54.53 90 ASN A CA 1
ATOM 751 C C . ASN A 1 90 ? 1.251 13.933 1.781 1.00 54.53 90 ASN A C 1
ATOM 753 O O . ASN A 1 90 ? 2.022 13.337 2.532 1.00 54.53 90 ASN A O 1
ATOM 757 N N . LEU A 1 91 ? 0.683 13.331 0.728 1.00 55.94 91 LEU A N 1
ATOM 758 C CA . LEU A 1 91 ? 1.035 11.975 0.265 1.00 55.94 91 LEU A CA 1
ATOM 759 C C . LEU A 1 91 ? 2.549 11.828 0.018 1.00 55.94 91 LEU A C 1
ATOM 761 O O . LEU A 1 91 ? 3.109 10.749 0.189 1.00 55.94 91 LEU A O 1
ATOM 765 N N . SER A 1 92 ? 3.226 12.931 -0.310 1.00 56.66 92 SER A N 1
ATOM 766 C CA . SER A 1 92 ? 4.683 13.039 -0.435 1.00 56.66 92 SER A CA 1
ATOM 767 C C . SER A 1 92 ? 5.452 12.963 0.890 1.00 56.66 92 SER A C 1
ATOM 769 O O . SER A 1 92 ? 6.644 12.699 0.863 1.00 56.66 92 SER A O 1
ATOM 771 N N . LYS A 1 93 ? 4.814 13.175 2.047 1.00 56.09 93 LYS A N 1
ATOM 772 C CA . LYS A 1 93 ? 5.418 12.919 3.369 1.00 56.09 93 LYS A CA 1
ATOM 773 C C . LYS A 1 93 ? 5.209 11.470 3.804 1.00 56.09 93 LYS A C 1
ATOM 775 O O . LYS A 1 93 ? 6.059 10.896 4.477 1.00 56.09 93 LYS A O 1
ATOM 780 N N . LEU A 1 94 ? 4.119 10.844 3.356 1.00 54.22 94 LEU A N 1
ATOM 781 C CA . LEU A 1 94 ? 3.873 9.419 3.578 1.00 54.22 94 LEU A CA 1
ATOM 782 C C . LEU A 1 94 ? 4.888 8.531 2.861 1.00 54.22 94 LEU A C 1
ATOM 784 O O . LEU A 1 94 ? 5.177 7.458 3.366 1.00 54.22 94 LEU A O 1
ATOM 788 N N . THR A 1 95 ? 5.497 8.968 1.758 1.00 52.28 95 THR A N 1
ATOM 789 C CA . THR A 1 95 ? 6.605 8.222 1.130 1.00 52.28 95 THR A CA 1
ATOM 790 C C . THR A 1 95 ? 7.845 8.105 2.013 1.00 52.28 95 THR A C 1
ATOM 792 O O . THR A 1 95 ? 8.622 7.179 1.811 1.00 52.28 95 THR A O 1
ATOM 795 N N . ALA A 1 96 ? 8.047 9.019 2.968 1.00 51.00 96 ALA A N 1
ATOM 796 C CA . ALA A 1 96 ? 9.152 8.960 3.924 1.00 51.00 96 ALA A CA 1
ATOM 797 C C . ALA A 1 96 ? 8.845 8.052 5.130 1.00 51.00 96 ALA A C 1
ATOM 799 O O . ALA A 1 96 ? 9.767 7.510 5.732 1.00 51.00 96 ALA A O 1
ATOM 800 N N . ILE A 1 97 ? 7.561 7.890 5.473 1.00 49.09 97 ILE A N 1
ATOM 801 C CA . ILE A 1 97 ? 7.086 7.128 6.644 1.00 49.09 97 ILE A CA 1
ATOM 802 C C . ILE A 1 97 ? 6.728 5.688 6.263 1.00 49.09 97 ILE A C 1
ATOM 804 O O . ILE A 1 97 ? 7.004 4.746 7.001 1.00 49.09 97 ILE A O 1
ATOM 808 N N . LEU A 1 98 ? 6.117 5.503 5.098 1.00 48.84 98 LEU A N 1
ATOM 809 C CA . LEU A 1 98 ? 5.923 4.193 4.502 1.00 48.84 98 LEU A CA 1
ATOM 810 C C . LEU A 1 98 ? 7.287 3.749 3.987 1.00 48.84 98 LEU A C 1
ATOM 812 O O . LEU A 1 98 ? 7.959 4.558 3.344 1.00 48.84 98 LEU A O 1
ATOM 816 N N . PRO A 1 99 ? 7.725 2.508 4.256 1.00 44.69 99 PRO A N 1
ATOM 817 C CA . PRO A 1 99 ? 9.018 2.038 3.790 1.00 44.69 99 PRO A CA 1
ATOM 818 C C . PRO A 1 99 ? 9.061 2.258 2.281 1.00 44.69 99 PRO A C 1
ATOM 820 O O . PRO A 1 99 ? 8.315 1.612 1.543 1.00 44.69 99 PRO A O 1
ATOM 823 N N . MET A 1 100 ? 9.865 3.238 1.840 1.00 44.09 100 MET A N 1
ATOM 824 C CA . MET A 1 100 ? 9.996 3.562 0.427 1.00 44.09 100 MET A CA 1
ATOM 825 C C . MET A 1 100 ? 10.194 2.256 -0.318 1.00 44.09 100 MET A C 1
ATOM 827 O O . MET A 1 100 ? 11.157 1.526 -0.055 1.00 44.09 100 MET A O 1
ATOM 831 N N . ILE A 1 101 ? 9.290 2.013 -1.261 1.00 45.03 101 ILE A N 1
ATOM 832 C CA . ILE A 1 101 ? 9.408 1.005 -2.300 1.00 45.03 101 ILE A CA 1
ATOM 833 C C . ILE A 1 101 ? 10.575 1.429 -3.208 1.00 45.03 101 ILE A C 1
ATOM 835 O O . ILE A 1 101 ? 10.416 1.751 -4.376 1.00 45.03 101 ILE A O 1
ATOM 839 N N . SER A 1 102 ? 11.797 1.398 -2.693 1.00 41.22 102 SER A N 1
ATOM 840 C CA . SER A 1 102 ? 12.700 0.477 -3.344 1.00 41.22 102 SER A CA 1
ATOM 841 C C . SER A 1 102 ? 12.144 -0.895 -3.002 1.00 41.22 102 SER A C 1
ATOM 843 O O . SER A 1 102 ? 11.927 -1.190 -1.827 1.00 41.22 102 SER A O 1
ATOM 845 N N . LEU A 1 103 ? 11.925 -1.732 -4.013 1.00 45.53 103 LEU A N 1
ATOM 846 C CA . LEU A 1 103 ? 12.258 -3.140 -3.865 1.00 45.53 103 LEU A CA 1
ATOM 847 C C . LEU A 1 103 ? 13.636 -3.164 -3.211 1.00 45.53 103 LEU A C 1
ATOM 849 O O . LEU A 1 103 ? 14.661 -2.993 -3.874 1.00 45.53 103 LEU A O 1
ATOM 853 N N . LYS A 1 104 ? 13.657 -3.172 -1.884 1.00 44.91 104 LYS A N 1
ATOM 854 C CA . LYS A 1 104 ? 14.878 -3.074 -1.133 1.00 44.91 104 LYS A CA 1
ATOM 855 C C . LYS A 1 104 ? 15.486 -4.460 -1.297 1.00 44.91 104 LYS A C 1
ATOM 857 O O . LYS A 1 104 ? 15.276 -5.351 -0.496 1.00 44.91 104 LYS A O 1
ATOM 862 N N . LYS A 1 105 ? 16.360 -4.567 -2.301 1.00 45.66 105 LYS A N 1
ATOM 863 C CA . LYS A 1 105 ? 17.610 -5.324 -2.179 1.00 45.66 105 LYS A CA 1
ATOM 864 C C . LYS A 1 105 ? 18.378 -4.948 -0.893 1.00 45.66 105 LYS A C 1
ATOM 866 O O . LYS A 1 105 ? 19.347 -5.616 -0.563 1.00 45.66 105 LYS A O 1
ATOM 871 N N . LYS A 1 106 ? 17.948 -3.911 -0.153 1.00 48.00 106 LYS A N 1
ATOM 872 C CA . LYS A 1 106 ? 18.260 -3.741 1.265 1.00 48.00 106 LYS A CA 1
ATOM 873 C C . LYS A 1 106 ? 17.450 -4.766 2.092 1.00 48.00 106 LYS A C 1
ATOM 875 O O . LYS A 1 106 ? 16.279 -4.577 2.372 1.00 48.00 106 LYS A O 1
ATOM 880 N N . ASN A 1 107 ? 18.014 -5.857 2.555 1.00 58.12 107 ASN A N 1
ATOM 881 C CA . ASN A 1 107 ? 19.412 -5.962 2.894 1.00 58.12 107 ASN A CA 1
ATOM 882 C C . ASN A 1 107 ? 19.681 -7.439 3.184 1.00 58.12 107 ASN A C 1
ATOM 884 O O . ASN A 1 107 ? 20.060 -7.798 4.286 1.00 58.12 107 ASN A O 1
ATOM 888 N N . VAL A 1 108 ? 19.464 -8.315 2.191 1.00 59.00 108 VAL A N 1
ATOM 889 C CA . VAL A 1 108 ? 19.914 -9.718 2.303 1.00 59.00 108 VAL A CA 1
ATOM 890 C C . VAL A 1 108 ? 21.381 -9.722 2.719 1.00 59.00 108 VAL A C 1
ATOM 892 O O . VAL A 1 108 ? 21.750 -10.433 3.633 1.00 59.00 108 VAL A O 1
ATOM 895 N N . LEU A 1 109 ? 22.184 -8.813 2.162 1.00 61.62 109 LEU A N 1
ATOM 896 C CA . LEU A 1 109 ? 23.577 -8.639 2.556 1.00 61.62 109 LEU A CA 1
ATOM 897 C C . LEU A 1 109 ? 23.771 -8.212 4.025 1.00 61.62 109 LEU A C 1
ATOM 899 O O . LEU A 1 109 ? 24.749 -8.617 4.629 1.00 61.62 109 LEU A O 1
ATOM 903 N N . GLU A 1 110 ? 22.883 -7.402 4.607 1.00 66.94 110 GLU A N 1
ATOM 904 C CA . GLU A 1 110 ? 22.955 -7.015 6.031 1.00 66.94 110 GLU A CA 1
ATOM 905 C C . GLU A 1 110 ? 22.423 -8.126 6.940 1.00 66.94 110 GLU A C 1
ATOM 907 O O . GLU A 1 110 ? 23.004 -8.375 7.980 1.00 66.94 110 GLU A O 1
ATOM 912 N N . LEU A 1 111 ? 21.360 -8.831 6.536 1.00 64.06 111 LEU A N 1
ATOM 913 C CA . LEU A 1 111 ? 20.841 -10.013 7.232 1.00 64.06 111 LEU A CA 1
ATOM 914 C C . LEU A 1 111 ? 21.902 -11.115 7.288 1.00 64.06 111 LEU A C 1
ATOM 916 O O . LEU A 1 111 ? 22.092 -11.744 8.319 1.00 64.06 111 LEU A O 1
ATOM 920 N N . VAL A 1 112 ? 22.615 -11.305 6.181 1.00 69.31 112 VAL A N 1
ATOM 921 C CA . VAL A 1 112 ? 23.732 -12.239 6.057 1.00 69.31 112 VAL A CA 1
ATOM 922 C C . VAL A 1 112 ? 24.920 -11.754 6.893 1.00 69.31 112 VAL A C 1
ATOM 924 O O . VAL A 1 112 ? 25.447 -12.526 7.682 1.00 69.31 112 VAL A O 1
ATOM 927 N N . LYS A 1 113 ? 25.284 -10.467 6.838 1.00 71.69 113 LYS A N 1
ATOM 928 C CA . LYS A 1 113 ? 26.343 -9.893 7.694 1.00 71.69 113 LYS A CA 1
ATOM 929 C C . LYS A 1 113 ? 26.025 -9.916 9.191 1.00 71.69 113 LYS A C 1
ATOM 931 O O . LYS A 1 113 ? 26.941 -10.001 9.987 1.00 71.69 113 LYS A O 1
ATOM 936 N N . ASN A 1 114 ? 24.756 -9.831 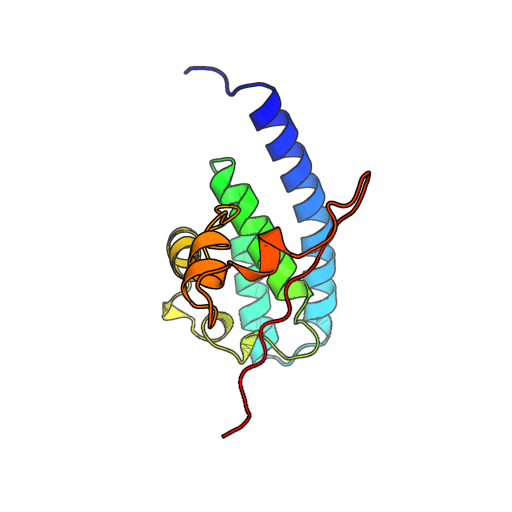9.575 1.00 68.38 114 ASN A N 1
ATOM 937 C CA . ASN A 1 114 ? 24.336 -9.869 10.977 1.00 68.38 114 ASN A CA 1
ATOM 938 C C . ASN A 1 114 ? 24.035 -11.295 11.464 1.00 68.38 114 ASN A C 1
ATOM 940 O O . ASN A 1 114 ? 23.627 -11.474 12.610 1.00 68.38 114 ASN A O 1
ATOM 944 N N . SER A 1 115 ? 24.197 -12.306 10.607 1.00 70.56 115 SER A N 1
ATOM 945 C CA . SER A 1 115 ? 24.125 -13.703 11.027 1.00 70.56 115 SER A CA 1
ATOM 946 C C . SER A 1 115 ? 25.390 -14.102 11.789 1.00 70.56 115 SER A C 1
ATOM 948 O O . SER A 1 115 ? 26.444 -13.487 11.630 1.00 70.56 115 SER A O 1
ATOM 950 N N . VAL A 1 116 ? 25.279 -15.134 12.627 1.00 74.88 116 VAL A N 1
ATOM 951 C CA . VAL A 1 116 ? 26.344 -15.571 13.551 1.00 74.88 116 VAL A CA 1
ATOM 952 C C . VAL A 1 116 ? 27.673 -15.844 12.835 1.00 74.88 116 VAL A C 1
ATOM 954 O O . VAL A 1 116 ? 28.736 -15.607 13.399 1.00 74.88 116 VAL A O 1
ATOM 957 N N . ASP A 1 117 ? 27.620 -16.308 11.590 1.00 81.25 117 ASP A N 1
ATOM 958 C CA . ASP A 1 117 ? 28.774 -16.682 10.772 1.00 81.25 117 ASP A CA 1
ATOM 959 C C . ASP A 1 117 ? 28.987 -15.751 9.565 1.00 81.25 117 ASP A C 1
ATOM 961 O O . ASP A 1 117 ? 29.659 -16.120 8.603 1.00 81.25 117 ASP A O 1
ATOM 965 N N . ASN A 1 118 ? 28.399 -14.549 9.576 1.00 76.38 118 ASN A N 1
ATOM 966 C CA . ASN A 1 118 ? 28.443 -13.604 8.455 1.00 76.38 118 ASN A CA 1
ATOM 967 C C . ASN A 1 118 ? 27.977 -14.196 7.105 1.00 76.38 118 ASN A C 1
ATOM 969 O O . ASN A 1 118 ? 28.346 -13.672 6.048 1.00 76.38 118 ASN A O 1
ATOM 973 N N . GLY A 1 119 ? 27.171 -15.265 7.110 1.00 73.31 119 GLY A N 1
ATOM 974 C CA . GLY A 1 119 ? 26.631 -15.867 5.895 1.00 73.31 119 GLY A CA 1
ATOM 975 C C . GLY A 1 119 ? 27.347 -17.092 5.368 1.00 73.31 119 GLY A C 1
ATOM 976 O O . GLY A 1 119 ? 26.992 -17.560 4.283 1.00 73.31 119 GLY A O 1
ATOM 977 N N . GLU A 1 120 ? 28.353 -17.600 6.075 1.00 78.69 120 GLU A N 1
ATOM 978 C CA . GLU A 1 120 ? 29.136 -18.751 5.625 1.00 78.69 120 GLU A CA 1
ATOM 979 C C . GLU A 1 120 ? 28.256 -19.995 5.385 1.00 78.69 120 GLU A C 1
ATOM 981 O O . GLU A 1 120 ? 28.499 -20.763 4.450 1.00 78.69 120 GLU A O 1
ATOM 986 N N . PHE A 1 121 ? 27.173 -20.156 6.153 1.00 78.12 121 PHE A N 1
ATOM 987 C CA . PHE A 1 121 ? 26.207 -21.244 6.011 1.00 78.12 121 PHE A CA 1
ATOM 988 C C . PHE A 1 121 ? 25.610 -21.353 4.607 1.00 78.12 121 PHE A C 1
ATOM 990 O O . PHE A 1 121 ? 25.300 -22.461 4.177 1.00 78.12 121 PHE A O 1
ATOM 997 N N . ILE A 1 122 ? 25.477 -20.245 3.867 1.00 73.31 122 ILE A N 1
ATOM 998 C CA . ILE A 1 122 ? 24.883 -20.241 2.522 1.00 73.31 122 ILE A CA 1
ATOM 999 C C . ILE A 1 122 ? 25.698 -21.118 1.568 1.00 73.31 122 ILE A C 1
ATOM 1001 O O . ILE A 1 122 ? 25.121 -21.833 0.753 1.00 73.31 122 ILE A O 1
ATOM 1005 N N . TYR A 1 123 ? 27.026 -21.125 1.703 1.00 74.50 123 TYR A N 1
ATOM 1006 C CA . TYR A 1 123 ? 27.916 -21.933 0.864 1.00 74.50 123 TYR A CA 1
ATOM 1007 C C . TYR A 1 123 ? 27.882 -23.427 1.208 1.00 74.50 123 TYR A C 1
ATOM 1009 O O . TYR A 1 123 ? 28.332 -24.249 0.414 1.00 74.50 123 TYR A O 1
ATOM 1017 N N . LYS A 1 124 ? 27.343 -23.785 2.381 1.00 78.50 124 LYS A N 1
ATOM 1018 C CA . LYS A 1 124 ? 27.146 -25.174 2.822 1.00 78.50 124 LYS A CA 1
ATOM 1019 C C . LYS A 1 124 ? 25.787 -25.727 2.381 1.00 78.50 124 LYS A C 1
ATOM 1021 O O . LYS A 1 124 ? 25.553 -26.927 2.505 1.00 78.50 124 LYS A O 1
ATOM 1026 N N . LEU A 1 125 ? 24.891 -24.876 1.870 1.00 72.69 125 LEU A N 1
ATOM 1027 C CA . LEU A 1 125 ? 23.589 -25.305 1.373 1.00 72.69 125 LEU A CA 1
ATOM 1028 C C . LEU A 1 125 ? 23.718 -25.891 -0.042 1.00 72.69 125 LEU A C 1
ATOM 1030 O O . LEU A 1 125 ? 24.429 -25.337 -0.883 1.00 72.69 125 LEU A O 1
ATOM 1034 N N . PRO A 1 126 ? 23.011 -26.991 -0.347 1.00 73.25 126 PRO A N 1
ATOM 1035 C CA . PRO A 1 126 ? 22.965 -27.521 -1.702 1.00 73.25 126 PRO A CA 1
ATOM 1036 C C . PRO A 1 126 ? 22.340 -26.481 -2.642 1.00 73.25 126 PRO A C 1
ATOM 1038 O O . PRO A 1 126 ? 21.248 -25.981 -2.374 1.00 73.25 126 PRO A O 1
ATOM 1041 N N . VAL A 1 127 ? 23.022 -26.159 -3.749 1.00 63.19 127 VAL A N 1
ATOM 1042 C CA . VAL A 1 127 ? 22.514 -25.205 -4.748 1.00 63.19 127 VAL A CA 1
ATOM 1043 C C . VAL A 1 127 ? 21.263 -25.799 -5.406 1.00 63.19 127 VAL A C 1
ATOM 1045 O O . VAL A 1 127 ? 21.368 -26.833 -6.079 1.00 63.19 1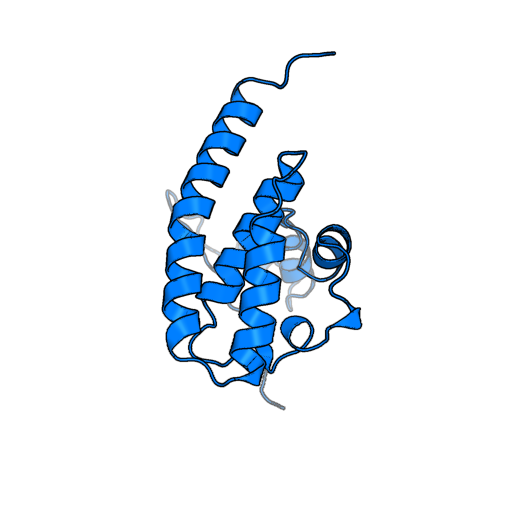27 VAL A O 1
ATOM 1048 N N . PRO A 1 128 ? 20.076 -25.190 -5.247 1.00 58.78 128 PRO A N 1
ATOM 1049 C CA . PRO A 1 128 ? 18.871 -25.714 -5.869 1.00 58.78 128 PRO A CA 1
ATOM 1050 C C . PRO A 1 128 ? 18.966 -25.544 -7.388 1.00 58.78 128 PRO A C 1
ATOM 1052 O O . PRO A 1 128 ? 19.166 -24.430 -7.867 1.00 58.78 128 PRO A O 1
ATOM 1055 N N . ARG A 1 129 ? 18.815 -26.635 -8.153 1.00 58.41 129 ARG A N 1
ATOM 1056 C CA . ARG A 1 129 ? 18.856 -26.580 -9.630 1.00 58.41 129 ARG A CA 1
ATOM 1057 C C . ARG A 1 129 ? 17.700 -25.770 -10.228 1.00 58.41 129 ARG A C 1
ATOM 1059 O O . ARG A 1 129 ? 17.897 -25.178 -11.275 1.00 58.41 129 ARG A O 1
ATOM 1066 N N . ASP A 1 130 ? 16.566 -25.710 -9.527 1.00 56.56 130 ASP A N 1
ATOM 1067 C CA . ASP A 1 130 ? 15.400 -24.857 -9.809 1.00 56.56 130 ASP A CA 1
ATOM 1068 C C . ASP A 1 130 ? 14.639 -24.588 -8.498 1.00 56.56 130 ASP A C 1
ATOM 1070 O O . ASP A 1 130 ? 13.558 -25.125 -8.258 1.00 56.56 130 ASP A O 1
ATOM 1074 N N . GLY A 1 131 ? 15.227 -23.829 -7.571 1.00 56.38 131 GLY A N 1
ATOM 1075 C CA . GLY A 1 131 ? 14.633 -23.669 -6.241 1.00 56.38 131 GLY A CA 1
ATOM 1076 C C . GLY A 1 131 ? 14.719 -22.267 -5.669 1.00 56.38 131 GLY A C 1
ATOM 1077 O O . GLY A 1 131 ? 15.700 -21.547 -5.840 1.00 56.38 131 GLY A O 1
ATOM 1078 N N . ALA A 1 132 ? 13.665 -21.911 -4.942 1.00 61.69 132 ALA A N 1
ATOM 1079 C CA . ALA A 1 132 ? 13.669 -20.815 -3.992 1.00 61.69 132 ALA A CA 1
ATOM 1080 C C . ALA A 1 132 ? 14.112 -21.340 -2.620 1.00 61.69 13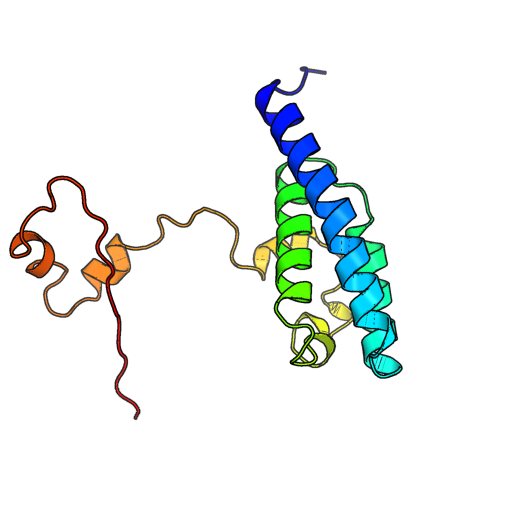2 ALA A C 1
ATOM 1082 O O . ALA A 1 132 ? 13.831 -22.482 -2.260 1.00 61.69 132 ALA A O 1
ATOM 1083 N N . PHE A 1 133 ? 14.758 -20.486 -1.835 1.00 61.38 133 PHE A N 1
ATOM 1084 C CA . PHE A 1 133 ? 14.997 -20.724 -0.416 1.00 61.38 133 PHE A CA 1
ATOM 1085 C C . PHE A 1 133 ? 14.460 -19.541 0.387 1.00 61.38 133 PHE A C 1
ATOM 1087 O O . PHE A 1 133 ? 14.301 -18.434 -0.133 1.00 61.38 133 PHE A O 1
ATOM 1094 N N . PHE A 1 134 ? 14.169 -19.779 1.660 1.00 59.38 134 PHE A N 1
ATOM 1095 C CA . PHE A 1 134 ? 13.741 -18.753 2.601 1.00 59.38 134 PHE A CA 1
ATOM 1096 C C . PHE A 1 134 ? 14.676 -18.753 3.810 1.00 59.38 134 PHE A C 1
ATOM 1098 O O . PHE A 1 134 ? 15.143 -19.802 4.245 1.00 59.38 134 PHE A O 1
ATOM 1105 N N . ILE A 1 135 ? 14.963 -17.563 4.335 1.00 63.16 135 ILE A N 1
ATOM 1106 C CA . ILE A 1 135 ? 15.753 -17.370 5.554 1.00 63.16 135 ILE A CA 1
ATOM 1107 C C . ILE A 1 135 ? 14.777 -16.974 6.659 1.00 63.16 135 ILE A C 1
ATOM 1109 O O . ILE A 1 135 ? 14.072 -15.972 6.526 1.00 63.16 135 ILE A O 1
ATOM 1113 N N . LEU A 1 136 ? 14.736 -17.756 7.737 1.00 59.84 136 LEU A N 1
ATOM 1114 C CA . LEU A 1 136 ? 13.943 -17.457 8.926 1.00 59.84 136 LEU A CA 1
ATOM 1115 C C . LEU A 1 136 ? 14.857 -16.860 10.000 1.00 59.84 136 LEU A C 1
ATOM 1117 O O . LEU A 1 136 ? 15.765 -17.528 10.483 1.00 59.84 136 LEU A O 1
ATOM 1121 N N . HIS A 1 137 ? 14.613 -15.604 10.367 1.00 63.44 137 HIS A N 1
ATOM 1122 C CA . HIS A 1 137 ? 15.321 -14.926 11.451 1.00 63.44 137 HIS A CA 1
ATOM 1123 C C . HIS A 1 137 ? 14.438 -14.934 12.701 1.00 63.44 137 HIS A C 1
ATOM 1125 O O . HIS A 1 137 ? 13.398 -14.275 12.725 1.00 63.44 137 HIS A O 1
ATOM 1131 N N . LEU A 1 138 ? 14.833 -15.705 13.715 1.00 69.31 138 LEU A N 1
ATOM 1132 C CA . LEU A 1 138 ? 14.136 -15.794 14.997 1.00 69.31 138 LEU A CA 1
ATOM 1133 C C . LEU A 1 138 ? 14.899 -14.979 16.039 1.00 69.31 138 LEU A C 1
ATOM 1135 O O . LEU A 1 138 ? 16.105 -15.150 16.201 1.00 69.31 138 LEU A O 1
ATOM 1139 N N . SER A 1 139 ? 14.196 -14.107 16.752 1.00 58.88 139 SER A N 1
ATOM 1140 C CA . SER A 1 139 ? 14.730 -13.445 17.941 1.00 58.88 139 SER A CA 1
ATOM 1141 C C . SER A 1 139 ? 14.215 -14.191 19.170 1.00 58.88 139 SER A C 1
ATOM 1143 O O . SER A 1 139 ? 13.019 -14.490 19.213 1.00 58.88 139 SER A O 1
ATOM 1145 N N . PRO A 1 140 ? 15.074 -14.532 20.145 1.00 62.78 140 PRO A N 1
ATOM 1146 C CA . PRO A 1 140 ? 14.603 -15.139 21.380 1.00 62.78 140 PRO A CA 1
ATOM 1147 C C . PRO A 1 140 ? 13.651 -14.169 22.084 1.00 62.78 140 PRO A C 1
ATOM 1149 O O . PRO A 1 140 ? 13.903 -12.964 22.125 1.00 62.78 140 PRO A O 1
ATOM 1152 N N . ASN A 1 141 ? 12.553 -14.697 22.623 1.00 51.81 141 ASN A N 1
ATOM 1153 C CA . ASN A 1 141 ? 11.705 -13.933 23.528 1.00 51.81 141 ASN A CA 1
ATOM 1154 C C . ASN A 1 141 ? 12.511 -13.705 24.815 1.00 51.81 141 ASN A C 1
ATOM 1156 O O . ASN A 1 141 ? 12.879 -14.681 25.472 1.00 51.81 141 ASN A O 1
ATOM 1160 N N . LEU A 1 142 ? 12.826 -12.443 25.113 1.00 45.84 142 LEU A N 1
ATOM 1161 C CA . LEU A 1 142 ? 13.318 -12.006 26.422 1.00 45.84 142 LEU A CA 1
ATOM 1162 C C . LEU A 1 142 ? 12.132 -11.774 27.357 1.00 45.84 142 LEU A C 1
ATOM 1164 O O . LEU A 1 142 ? 11.151 -11.147 26.893 1.00 45.84 142 LEU A O 1
#

Organism: NCBI:txid30044

Sequence (142 aa):
HRPEPFEVSRKRRSLNRQFERDIVRLERAIGGMETREKSLACEWVNKLRVQPSNLNQALVRNYVLANLLRFKDNNVFAWKPFGNNTILHNLSKLTAILPMISLKKKNVLELVKNSVDNGEFIYKLPVPRDGAFFILHLSPNL